Protein AF-A0A7Y9RLE0-F1 (afdb_monomer_lite)

Structure (mmCIF, N/CA/C/O backbone):
data_AF-A0A7Y9RLE0-F1
#
_entry.id   AF-A0A7Y9RLE0-F1
#
loop_
_atom_site.group_PDB
_atom_site.id
_atom_site.type_symbol
_atom_site.label_atom_id
_atom_site.label_alt_id
_atom_site.label_comp_id
_atom_site.label_asym_id
_atom_site.label_entity_id
_atom_site.label_seq_id
_atom_site.pdbx_PDB_ins_code
_atom_site.Cartn_x
_atom_site.Cartn_y
_atom_site.Cartn_z
_atom_site.occupancy
_atom_site.B_iso_or_equiv
_atom_site.auth_seq_id
_atom_site.auth_comp_id
_atom_site.auth_asym_id
_atom_site.auth_atom_id
_atom_site.pdbx_PDB_model_num
ATOM 1 N N . MET A 1 1 ? -57.428 -23.258 29.649 1.00 38.34 1 MET A N 1
ATOM 2 C CA . MET A 1 1 ? -57.131 -23.722 28.277 1.00 38.34 1 MET A CA 1
ATOM 3 C C . MET A 1 1 ? -56.209 -22.669 27.685 1.00 38.34 1 MET A C 1
ATOM 5 O O . MET A 1 1 ? -56.659 -21.543 27.543 1.00 38.34 1 MET A O 1
ATOM 9 N N . SER A 1 2 ? -54.890 -22.872 27.785 1.00 37.97 2 SER A N 1
ATOM 10 C CA . SER A 1 2 ? -54.026 -23.473 26.736 1.00 37.97 2 SER A CA 1
ATOM 11 C C . SER A 1 2 ? -54.019 -22.630 25.463 1.00 37.97 2 SER A C 1
ATOM 13 O O . SER A 1 2 ? -55.080 -22.2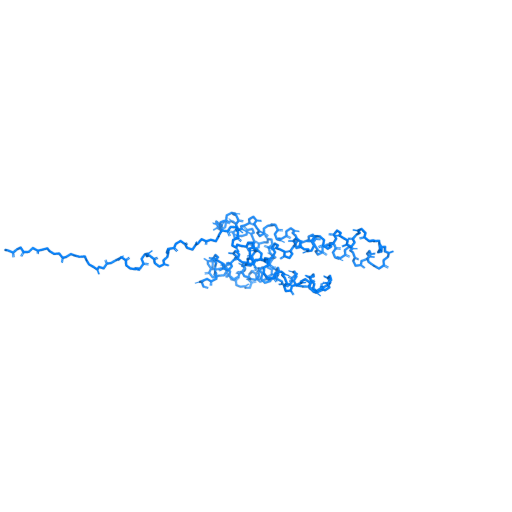58 24.988 1.00 37.97 2 SER A O 1
ATOM 15 N N . ASP A 1 3 ? -52.914 -22.350 24.790 1.00 41.22 3 ASP A N 1
ATOM 16 C CA . ASP A 1 3 ? -51.489 -22.602 24.996 1.00 41.22 3 ASP A CA 1
ATOM 17 C C . ASP A 1 3 ? -50.787 -21.874 23.835 1.00 41.22 3 ASP A C 1
ATOM 19 O O . ASP A 1 3 ? -51.292 -21.883 22.715 1.00 41.22 3 ASP A O 1
ATOM 23 N N . SER A 1 4 ? -49.638 -21.269 24.123 1.00 42.53 4 SER A N 1
ATOM 24 C CA . SER A 1 4 ? -48.390 -21.344 23.347 1.00 42.53 4 SER A CA 1
ATOM 25 C C . SER A 1 4 ? -48.404 -21.282 21.802 1.00 42.53 4 SER A C 1
ATOM 27 O O . SER A 1 4 ? -48.819 -22.228 21.134 1.00 42.53 4 SER A O 1
ATOM 29 N N . LYS A 1 5 ? -47.771 -20.225 21.254 1.00 41.84 5 LYS A N 1
ATOM 30 C CA . LYS A 1 5 ? -46.704 -20.230 20.210 1.00 41.84 5 LYS A CA 1
ATOM 31 C C . LYS A 1 5 ? -46.407 -18.772 19.806 1.00 41.84 5 LYS A C 1
ATOM 33 O O . LYS A 1 5 ? -47.209 -18.154 19.121 1.00 41.84 5 LYS A O 1
ATOM 38 N N . GLU A 1 6 ? -45.447 -18.063 20.395 1.00 41.34 6 GLU A N 1
ATOM 39 C CA . GLU A 1 6 ? -43.983 -18.171 20.258 1.00 41.34 6 GLU A CA 1
ATOM 40 C C . GLU A 1 6 ? -43.432 -18.096 18.814 1.00 41.34 6 GLU A C 1
ATOM 42 O O . GLU A 1 6 ? -43.771 -18.903 17.954 1.00 41.34 6 GLU A O 1
ATOM 47 N N . PHE A 1 7 ? -42.496 -17.148 18.649 1.00 43.75 7 PHE A N 1
ATOM 48 C CA . PHE A 1 7 ? -41.394 -17.076 17.678 1.00 43.75 7 PHE A CA 1
ATOM 49 C C . PHE A 1 7 ? -41.692 -16.828 16.191 1.00 43.75 7 PHE A C 1
ATOM 51 O O . PHE A 1 7 ? -41.782 -17.750 15.387 1.00 43.75 7 PHE A O 1
ATOM 58 N N . ALA A 1 8 ? -41.619 -15.553 15.793 1.00 38.75 8 ALA A N 1
ATOM 59 C CA . ALA A 1 8 ? -41.120 -15.170 14.467 1.00 38.75 8 ALA A CA 1
ATOM 60 C C . ALA A 1 8 ? -40.467 -13.772 14.475 1.00 38.75 8 ALA A C 1
ATOM 62 O O . ALA A 1 8 ? -40.730 -12.933 13.621 1.00 38.75 8 ALA A O 1
ATOM 63 N N . THR A 1 9 ? -39.592 -13.511 15.443 1.00 48.50 9 THR A N 1
ATOM 64 C CA . THR A 1 9 ? -38.660 -12.375 15.402 1.00 48.50 9 THR A CA 1
ATOM 65 C C . THR A 1 9 ? -37.278 -12.922 15.731 1.00 48.50 9 THR A C 1
ATOM 67 O O . THR A 1 9 ? -37.025 -13.237 16.887 1.00 48.50 9 THR A O 1
ATOM 70 N N . SER A 1 10 ? -36.425 -13.137 14.716 1.00 50.50 10 SER A N 1
ATOM 71 C CA . SER A 1 10 ? -34.942 -13.043 14.814 1.00 50.50 10 SER A CA 1
ATOM 72 C C . SER A 1 10 ? -34.129 -13.743 13.706 1.00 50.50 10 SER A C 1
ATOM 74 O O . SER A 1 10 ? -32.905 -13.739 13.801 1.00 50.50 10 SER A O 1
ATOM 76 N N . ILE A 1 11 ? -34.711 -14.327 12.648 1.00 46.00 11 ILE A N 1
ATOM 77 C CA . ILE A 1 11 ? -33.912 -15.221 11.769 1.00 46.00 11 ILE A CA 1
ATOM 78 C C . ILE A 1 11 ? -33.452 -14.600 10.432 1.00 46.00 11 ILE A C 1
ATOM 80 O O . ILE A 1 11 ? -32.516 -15.120 9.831 1.00 46.00 11 ILE A O 1
ATOM 84 N N . ASP A 1 12 ? -33.989 -13.457 9.987 1.00 41.12 12 ASP A N 1
ATOM 85 C CA . ASP A 1 12 ? -33.629 -12.904 8.659 1.00 41.12 12 ASP A CA 1
ATOM 86 C C . ASP A 1 12 ? -32.492 -11.865 8.653 1.00 41.12 12 ASP A C 1
ATOM 88 O O . ASP A 1 12 ? -31.869 -11.626 7.617 1.00 41.12 12 ASP A O 1
ATOM 92 N N . GLU A 1 13 ? -32.139 -11.281 9.799 1.00 43.19 13 GLU A N 1
ATOM 93 C CA . GLU A 1 13 ? -31.006 -10.344 9.907 1.00 43.19 13 GLU A CA 1
ATOM 94 C C . GLU A 1 13 ? -29.608 -10.994 10.077 1.00 43.19 13 GLU A C 1
ATOM 96 O O . GLU A 1 13 ? -28.640 -10.442 9.542 1.00 43.19 13 GLU A O 1
ATOM 101 N N . PRO A 1 14 ? -29.429 -12.181 10.703 1.00 39.19 14 PRO A N 1
ATOM 102 C CA . PRO A 1 14 ? -28.100 -12.784 10.870 1.00 39.19 14 PRO A CA 1
ATOM 103 C C . PRO A 1 14 ? -27.512 -13.370 9.574 1.00 39.19 14 PRO A C 1
ATOM 105 O O . PRO A 1 14 ? -26.302 -13.575 9.473 1.00 39.19 14 PRO A O 1
ATOM 108 N N . LEU A 1 15 ? -28.349 -13.649 8.567 1.00 40.53 15 LEU A N 1
ATOM 109 C CA . LEU A 1 15 ? -27.953 -14.330 7.326 1.00 40.53 15 LEU A CA 1
ATOM 110 C C . LEU A 1 15 ? -27.437 -13.383 6.232 1.00 40.53 15 LEU A C 1
ATOM 112 O O . LEU A 1 15 ? -26.753 -13.828 5.313 1.00 40.53 15 LEU A O 1
ATOM 116 N N . LYS A 1 16 ? -27.673 -12.069 6.331 1.00 41.31 16 LYS A N 1
ATOM 117 C CA . LYS A 1 16 ? -27.148 -11.090 5.357 1.00 41.31 16 LYS A CA 1
ATOM 118 C C . LYS A 1 16 ? -25.665 -10.766 5.581 1.00 41.31 16 LYS A C 1
ATOM 120 O O . LYS A 1 16 ? -24.962 -10.383 4.648 1.00 41.31 16 LYS A O 1
ATOM 125 N N . ALA A 1 17 ? -25.174 -11.021 6.794 1.00 44.41 17 ALA A N 1
ATOM 126 C CA . ALA A 1 17 ? -23.756 -11.079 7.140 1.00 44.41 17 ALA A CA 1
ATOM 127 C C . ALA A 1 17 ? -23.125 -12.452 6.817 1.00 44.41 17 ALA A C 1
ATOM 129 O O . ALA A 1 17 ? -22.075 -12.794 7.364 1.00 44.41 17 ALA A O 1
ATOM 130 N N . ALA A 1 18 ? -23.743 -13.253 5.936 1.00 45.72 18 ALA A N 1
ATOM 131 C CA . ALA A 1 18 ? -23.163 -14.477 5.398 1.00 45.72 18 ALA A CA 1
ATOM 132 C C . ALA A 1 18 ? -21.782 -14.193 4.789 1.00 45.72 18 ALA A C 1
ATOM 134 O O . ALA A 1 18 ? -21.653 -13.732 3.658 1.00 45.72 18 ALA A O 1
ATOM 135 N N . ARG A 1 19 ? -20.749 -14.459 5.597 1.00 52.66 19 ARG A N 1
ATOM 136 C CA . ARG A 1 19 ? -19.346 -14.702 5.247 1.00 52.66 19 ARG A CA 1
ATOM 137 C C . ARG A 1 19 ? -18.907 -14.018 3.954 1.00 52.66 19 ARG A C 1
ATOM 139 O O . ARG A 1 19 ? -18.607 -14.682 2.959 1.00 52.66 19 ARG A O 1
ATOM 146 N N . ARG A 1 20 ? -18.776 -12.687 3.992 1.00 68.50 20 ARG A N 1
ATOM 147 C CA . ARG A 1 20 ? -17.877 -12.009 3.056 1.00 68.50 20 ARG A CA 1
ATOM 148 C C . ARG A 1 20 ? -16.524 -12.703 3.185 1.00 68.50 20 ARG A C 1
ATOM 150 O O . ARG A 1 20 ? -15.864 -12.615 4.214 1.00 68.50 20 ARG A O 1
ATOM 157 N N . SER A 1 21 ? -16.156 -13.459 2.162 1.00 81.00 21 SER A N 1
ATOM 158 C CA . SER A 1 21 ? -14.874 -14.138 2.062 1.00 81.00 21 SER A CA 1
ATOM 159 C C . SER A 1 21 ? -14.265 -13.755 0.728 1.00 81.00 21 SER A C 1
ATOM 161 O O . SER A 1 21 ? -14.947 -13.711 -0.297 1.00 81.00 21 SER A O 1
ATOM 163 N N . LEU A 1 22 ? -12.985 -13.415 0.763 1.00 84.19 22 LEU A N 1
ATOM 164 C CA . LEU A 1 22 ? -12.222 -13.074 -0.420 1.00 84.19 22 LEU A CA 1
ATOM 165 C C . LEU A 1 22 ? -11.055 -14.044 -0.494 1.00 84.19 22 LEU A C 1
ATOM 167 O O . LEU A 1 22 ? -10.114 -13.970 0.292 1.00 84.19 22 LEU A O 1
ATOM 171 N N . SER A 1 23 ? -11.152 -15.002 -1.408 1.00 91.00 23 SER A N 1
ATOM 172 C CA . SER A 1 23 ? -10.080 -15.967 -1.634 1.00 91.00 23 SER A CA 1
ATOM 173 C C . SER A 1 23 ? -8.896 -15.309 -2.342 1.00 91.00 23 SER A C 1
ATOM 175 O O . SER A 1 23 ? -9.071 -14.395 -3.151 1.00 91.00 23 SER A O 1
ATOM 177 N N . GLY A 1 24 ? -7.688 -15.838 -2.131 1.00 89.62 24 GLY A N 1
ATOM 178 C CA . GLY A 1 24 ? -6.490 -15.359 -2.831 1.00 89.62 24 GLY A CA 1
ATOM 179 C C . GLY A 1 24 ? -6.619 -15.411 -4.361 1.00 89.62 24 GLY A C 1
ATOM 180 O O . GLY A 1 24 ? -6.142 -14.517 -5.054 1.00 89.62 24 GLY A O 1
ATOM 181 N N . ARG A 1 25 ? -7.356 -16.391 -4.910 1.00 92.62 25 ARG A N 1
ATOM 182 C CA . ARG A 1 25 ? -7.645 -16.455 -6.356 1.00 92.62 25 ARG A CA 1
ATOM 183 C C . ARG A 1 25 ? -8.497 -15.277 -6.830 1.00 92.62 25 ARG A C 1
ATOM 185 O O . ARG A 1 25 ? -8.237 -14.734 -7.901 1.00 92.62 25 ARG A O 1
ATOM 192 N N . GLN A 1 26 ? -9.496 -14.873 -6.044 1.00 93.19 26 GLN A N 1
ATOM 193 C CA . GLN A 1 26 ? -10.323 -13.708 -6.363 1.00 93.19 26 GLN A CA 1
ATOM 194 C C . GLN A 1 26 ? -9.509 -12.416 -6.279 1.00 93.19 26 GLN A C 1
ATOM 196 O O . GLN A 1 26 ? -9.596 -11.605 -7.200 1.00 93.19 26 GLN A O 1
ATOM 201 N N . VAL A 1 27 ? -8.679 -12.255 -5.238 1.00 94.31 27 VAL A N 1
ATOM 202 C CA . VAL A 1 27 ? -7.744 -11.120 -5.125 1.00 94.31 27 VAL A CA 1
ATOM 203 C C . VAL A 1 27 ? -6.877 -11.038 -6.377 1.00 94.31 27 VAL A C 1
ATOM 205 O O . VAL A 1 27 ? -6.899 -10.024 -7.074 1.00 94.31 27 VAL A O 1
ATOM 208 N N . HIS A 1 28 ? -6.202 -12.133 -6.728 1.00 94.81 28 HIS A N 1
ATOM 209 C CA . HIS A 1 28 ? -5.315 -12.182 -7.884 1.00 94.81 28 HIS A CA 1
ATOM 210 C C . HIS A 1 28 ? -6.036 -11.836 -9.194 1.00 94.81 28 HIS A C 1
ATOM 212 O O . HIS A 1 28 ? -5.536 -11.036 -9.982 1.00 94.81 28 HIS A O 1
ATOM 218 N N . ALA A 1 29 ? -7.237 -12.376 -9.422 1.00 95.56 29 ALA A N 1
ATOM 219 C CA . ALA A 1 29 ? -8.017 -12.082 -10.623 1.00 95.56 29 ALA A CA 1
ATOM 220 C C . ALA A 1 29 ? -8.412 -10.596 -10.719 1.00 95.56 29 ALA A C 1
ATOM 222 O O . ALA A 1 29 ? -8.356 -10.003 -11.803 1.00 95.56 29 ALA A O 1
ATOM 223 N N . ILE A 1 30 ? -8.789 -9.977 -9.593 1.00 95.94 30 ILE A N 1
ATOM 224 C CA . ILE A 1 30 ? -9.119 -8.548 -9.536 1.00 95.94 30 ILE A CA 1
ATOM 225 C C . ILE A 1 30 ? -7.871 -7.710 -9.819 1.00 95.94 30 ILE A C 1
ATOM 227 O O . ILE A 1 30 ? -7.930 -6.823 -10.675 1.00 95.94 30 ILE A O 1
ATOM 231 N N . VAL A 1 31 ? -6.756 -8.010 -9.148 1.00 96.56 31 VAL A N 1
ATOM 232 C CA . VAL A 1 31 ? -5.479 -7.307 -9.317 1.00 96.56 31 VAL A CA 1
ATOM 233 C C . VAL A 1 31 ? -4.992 -7.422 -10.759 1.00 96.56 31 V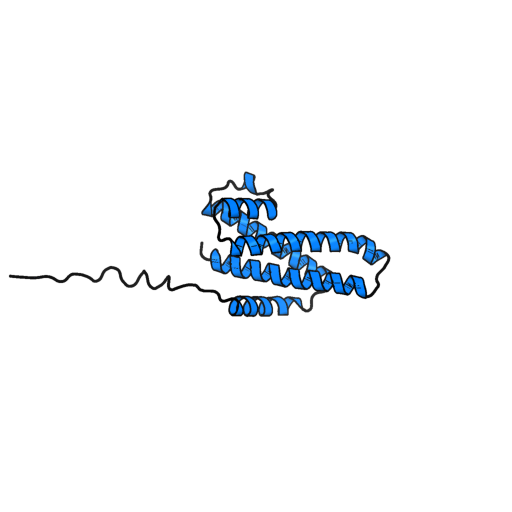AL A C 1
ATOM 235 O O . VAL A 1 31 ? -4.770 -6.401 -11.404 1.00 96.56 31 VAL A O 1
ATOM 238 N N . ALA A 1 32 ? -4.934 -8.631 -11.322 1.00 94.94 32 ALA A N 1
ATOM 239 C CA . ALA A 1 32 ? -4.521 -8.860 -12.706 1.00 94.94 32 ALA A CA 1
ATOM 240 C C . ALA A 1 32 ? -5.374 -8.051 -13.696 1.00 94.94 32 ALA A C 1
ATOM 242 O O . ALA A 1 32 ? -4.851 -7.402 -14.602 1.00 94.94 32 ALA A O 1
ATOM 243 N N . ARG A 1 33 ? -6.698 -8.013 -13.495 1.00 95.62 33 ARG A N 1
ATOM 244 C CA . ARG A 1 33 ? -7.598 -7.199 -14.324 1.00 95.62 33 ARG A CA 1
ATOM 245 C C . ARG A 1 33 ? -7.303 -5.702 -14.220 1.00 95.62 33 ARG A C 1
ATOM 247 O O . ARG A 1 33 ? -7.411 -5.011 -15.232 1.00 95.62 33 ARG A O 1
ATOM 254 N N . ARG A 1 34 ? -6.976 -5.192 -13.029 1.00 94.44 34 ARG A N 1
ATOM 255 C CA . ARG A 1 34 ? -6.614 -3.779 -12.829 1.00 94.44 34 ARG A CA 1
ATOM 256 C C . ARG A 1 34 ? -5.261 -3.458 -13.471 1.00 94.44 34 ARG A C 1
ATOM 258 O O . ARG A 1 34 ? -5.166 -2.459 -14.178 1.00 94.44 34 ARG A O 1
ATOM 265 N N . LEU A 1 35 ? -4.272 -4.342 -13.325 1.00 94.62 35 LEU A N 1
ATOM 266 C CA . LEU A 1 35 ? -2.927 -4.171 -13.881 1.00 94.62 35 LEU A CA 1
ATOM 267 C C . LEU A 1 35 ? -2.880 -4.188 -15.410 1.00 94.62 35 LEU A C 1
ATOM 269 O O . LEU A 1 35 ? -2.084 -3.447 -15.977 1.00 94.62 35 LEU A O 1
ATOM 273 N N . ARG A 1 36 ? -3.768 -4.928 -16.091 1.00 93.31 36 ARG A N 1
ATOM 274 C CA . ARG A 1 36 ? -3.865 -4.893 -17.566 1.00 93.31 36 ARG A CA 1
ATOM 275 C C . ARG A 1 36 ? -4.037 -3.479 -18.127 1.00 93.31 36 ARG A C 1
ATOM 277 O O . ARG A 1 36 ? -3.558 -3.173 -19.211 1.00 93.31 36 ARG A O 1
ATOM 284 N N . LYS A 1 37 ? -4.700 -2.589 -17.381 1.00 88.00 37 LYS A N 1
ATOM 285 C CA . LYS A 1 37 ? -4.879 -1.184 -17.787 1.00 88.00 37 LYS A CA 1
ATOM 286 C C . LYS A 1 37 ? -3.572 -0.386 -17.751 1.00 88.00 37 LYS A C 1
ATOM 288 O O . LYS A 1 37 ? -3.488 0.648 -18.402 1.00 88.00 37 LYS A O 1
ATOM 293 N N . LEU A 1 38 ? -2.580 -0.856 -16.996 1.00 87.25 38 LEU A N 1
ATOM 294 C CA . LEU A 1 38 ? -1.292 -0.196 -16.791 1.00 87.25 38 LEU A CA 1
ATOM 295 C C . LEU A 1 38 ? -0.199 -0.720 -17.736 1.00 87.25 38 LEU A C 1
ATOM 297 O O . LEU A 1 38 ? 0.865 -0.122 -17.810 1.00 87.25 38 LEU A O 1
ATOM 301 N N . GLU A 1 39 ? -0.443 -1.799 -18.488 1.00 85.94 39 GLU A N 1
ATOM 302 C CA . GLU A 1 39 ? 0.563 -2.438 -19.360 1.00 85.94 39 GLU A CA 1
ATOM 303 C C . GLU A 1 39 ? 1.103 -1.526 -20.468 1.00 85.94 39 GLU A C 1
ATOM 305 O O . GLU A 1 39 ? 2.204 -1.749 -20.966 1.00 85.94 39 GLU A O 1
ATOM 310 N N . LYS A 1 40 ? 0.335 -0.501 -20.851 1.00 89.75 40 LYS A N 1
ATOM 311 C CA . LYS A 1 40 ? 0.707 0.462 -21.897 1.00 89.75 40 LYS A CA 1
ATOM 312 C C . LYS A 1 40 ? 1.500 1.657 -21.369 1.00 89.75 40 LYS A C 1
ATOM 314 O O . LYS A 1 40 ? 1.937 2.477 -22.168 1.00 89.75 40 LYS A O 1
ATOM 319 N N . LEU A 1 41 ? 1.638 1.783 -20.050 1.00 90.44 41 LEU A N 1
ATOM 320 C CA . LEU A 1 41 ? 2.312 2.916 -19.433 1.00 90.44 41 LEU A CA 1
ATOM 321 C C . LEU A 1 41 ? 3.829 2.776 -19.555 1.00 90.44 41 LEU A C 1
ATOM 323 O O . LEU A 1 41 ? 4.396 1.692 -19.393 1.00 90.44 41 LEU A O 1
ATOM 327 N N . SER A 1 42 ? 4.498 3.903 -19.771 1.00 88.62 42 SER A N 1
ATOM 328 C CA . SER A 1 42 ? 5.947 4.012 -19.630 1.00 88.62 42 SER A CA 1
ATOM 329 C C . SER A 1 42 ? 6.394 3.703 -18.196 1.00 88.62 42 SER A C 1
ATOM 331 O O . SER A 1 42 ? 5.587 3.601 -17.265 1.00 88.62 42 SER A O 1
ATOM 333 N N . PHE A 1 43 ? 7.708 3.567 -17.993 1.00 86.19 43 PHE A N 1
ATOM 334 C CA . PHE A 1 43 ? 8.273 3.345 -16.659 1.00 86.19 43 PHE A CA 1
ATOM 335 C C . PHE A 1 43 ? 7.882 4.468 -15.694 1.00 86.19 43 PHE A C 1
ATOM 337 O O . PHE A 1 43 ? 7.426 4.196 -14.587 1.00 86.19 43 PHE A O 1
ATOM 344 N N . LEU A 1 44 ? 8.016 5.724 -16.132 1.00 87.00 44 LEU A N 1
ATOM 345 C CA . LEU A 1 44 ? 7.741 6.892 -15.302 1.00 87.00 44 LEU A CA 1
ATOM 346 C C . LEU A 1 44 ? 6.254 6.994 -14.939 1.00 87.00 44 LEU A C 1
ATOM 348 O O . LEU A 1 44 ? 5.921 7.241 -13.784 1.00 87.00 44 LEU A O 1
ATOM 352 N N . GLU A 1 45 ? 5.358 6.745 -15.894 1.00 90.69 45 GLU A N 1
ATOM 353 C CA . GLU A 1 45 ? 3.911 6.719 -15.641 1.00 90.69 45 GLU A CA 1
ATOM 354 C C . GLU A 1 45 ? 3.521 5.568 -14.705 1.00 90.69 45 GLU A C 1
ATOM 356 O O . GLU A 1 45 ? 2.737 5.754 -13.775 1.00 90.69 45 GLU A O 1
ATOM 361 N N . SER A 1 46 ? 4.108 4.385 -14.905 1.00 92.56 46 SER A N 1
ATOM 362 C CA . SER A 1 46 ? 3.928 3.227 -14.024 1.00 92.56 46 SER A CA 1
ATOM 363 C C . SER A 1 46 ? 4.418 3.519 -12.603 1.00 92.56 46 SER A C 1
ATOM 365 O O . SER A 1 46 ? 3.758 3.159 -11.627 1.00 92.56 46 SER A O 1
ATOM 367 N N . PHE A 1 47 ? 5.551 4.210 -12.474 1.00 91.94 47 PHE A N 1
ATOM 368 C CA . PHE A 1 47 ? 6.095 4.647 -11.194 1.00 91.94 47 PHE A CA 1
ATOM 369 C C . PHE A 1 47 ? 5.187 5.673 -10.513 1.00 91.94 47 PHE A C 1
ATOM 371 O O . PHE A 1 47 ? 4.855 5.512 -9.339 1.00 91.94 47 PHE A O 1
ATOM 378 N N . ALA A 1 48 ? 4.736 6.694 -11.245 1.00 93.00 48 ALA A N 1
ATOM 379 C CA . ALA A 1 48 ? 3.812 7.696 -10.724 1.00 93.00 48 ALA A CA 1
ATOM 380 C C . ALA A 1 48 ? 2.506 7.045 -10.246 1.00 93.00 48 ALA A C 1
ATOM 382 O O . ALA A 1 48 ? 2.012 7.360 -9.163 1.00 93.00 48 ALA A O 1
ATOM 383 N N . MET A 1 49 ? 1.991 6.074 -11.007 1.00 96.12 49 MET A N 1
ATOM 384 C CA . MET A 1 49 ? 0.810 5.302 -10.634 1.00 96.12 49 MET A CA 1
ATOM 385 C C . MET A 1 49 ? 1.028 4.509 -9.343 1.00 96.12 49 MET A C 1
ATOM 387 O O . MET A 1 49 ? 0.177 4.531 -8.453 1.00 96.12 49 MET A O 1
ATOM 391 N N . PHE A 1 50 ? 2.173 3.835 -9.217 1.00 96.06 50 PHE A N 1
ATOM 392 C CA . PHE A 1 50 ? 2.540 3.118 -8.000 1.00 96.06 50 PHE A CA 1
ATOM 393 C C . PHE A 1 50 ? 2.604 4.057 -6.785 1.00 96.06 50 PHE A C 1
ATOM 395 O O . PHE A 1 50 ? 1.940 3.804 -5.779 1.00 96.06 50 PHE A O 1
ATOM 402 N N . MET A 1 51 ? 3.341 5.167 -6.891 1.00 95.00 51 MET A N 1
ATOM 403 C CA . MET A 1 51 ? 3.506 6.127 -5.795 1.00 95.00 51 MET A CA 1
ATOM 404 C C . MET A 1 51 ? 2.179 6.769 -5.384 1.00 95.00 51 MET A C 1
ATOM 406 O O . MET A 1 51 ? 1.881 6.850 -4.191 1.00 95.00 51 MET A O 1
ATOM 410 N N . GLY A 1 52 ? 1.359 7.175 -6.357 1.00 96.25 52 GLY A N 1
ATOM 411 C CA . GLY A 1 52 ? 0.039 7.749 -6.104 1.00 96.25 52 GLY A CA 1
ATOM 412 C C . GLY A 1 52 ? -0.889 6.763 -5.395 1.00 96.25 52 GLY A C 1
ATOM 413 O O . GLY A 1 52 ? -1.502 7.103 -4.385 1.00 96.25 52 GLY A O 1
ATOM 414 N N . LYS A 1 53 ? -0.939 5.507 -5.854 1.00 97.31 53 LYS A N 1
ATOM 415 C CA . LYS A 1 53 ? -1.738 4.456 -5.206 1.00 97.31 53 LYS A CA 1
ATOM 416 C C . LYS A 1 53 ? -1.254 4.140 -3.792 1.00 97.31 53 LYS A C 1
ATOM 418 O O . LYS A 1 53 ? -2.081 3.997 -2.898 1.00 97.31 53 LYS A O 1
ATOM 423 N N . ALA A 1 54 ? 0.058 4.087 -3.561 1.00 96.94 54 ALA A N 1
ATOM 424 C CA . ALA A 1 54 ? 0.603 3.855 -2.224 1.00 96.94 54 ALA A CA 1
ATOM 425 C C . ALA A 1 54 ? 0.231 4.997 -1.263 1.00 96.94 54 ALA A C 1
ATOM 427 O O . ALA A 1 54 ? -0.075 4.752 -0.096 1.00 96.94 54 ALA A O 1
ATOM 428 N N . GLN A 1 55 ? 0.189 6.237 -1.762 1.00 95.81 55 GLN A N 1
ATOM 429 C CA . GLN A 1 55 ? -0.272 7.387 -0.987 1.00 95.81 55 GLN A CA 1
ATOM 430 C C . GLN A 1 55 ? -1.775 7.319 -0.673 1.00 95.81 55 GLN A C 1
ATOM 432 O O . GLN A 1 55 ? -2.176 7.669 0.436 1.00 95.81 55 GLN A O 1
ATOM 437 N N . LEU A 1 56 ? -2.605 6.839 -1.606 1.00 96.56 56 LEU A N 1
ATOM 438 C CA . LEU A 1 56 ? -4.033 6.605 -1.353 1.00 96.56 56 LEU A CA 1
ATOM 439 C C . LEU A 1 56 ? -4.258 5.525 -0.290 1.00 96.56 56 LEU A C 1
ATOM 441 O O . LEU A 1 56 ? -5.121 5.698 0.566 1.00 96.56 56 LEU A O 1
ATOM 445 N N . VAL A 1 57 ? -3.461 4.450 -0.298 1.00 97.31 57 VAL A N 1
ATOM 446 C CA . VAL A 1 57 ? -3.500 3.432 0.765 1.00 97.31 57 VAL A CA 1
ATOM 447 C C . VAL A 1 57 ? -3.140 4.055 2.115 1.00 97.31 57 VAL A C 1
ATOM 449 O O . VAL A 1 57 ? -3.880 3.880 3.076 1.00 97.31 57 VAL A O 1
ATOM 452 N N . GLU A 1 58 ? -2.059 4.838 2.194 1.00 97.12 58 GLU A N 1
ATOM 453 C CA . GLU A 1 58 ? -1.681 5.547 3.427 1.00 97.12 58 GLU A CA 1
ATOM 454 C C . GLU A 1 58 ? -2.821 6.433 3.954 1.00 97.12 58 GLU A C 1
ATOM 456 O O . GLU A 1 58 ? -3.111 6.420 5.150 1.00 97.12 58 GLU A O 1
ATOM 461 N N . LEU A 1 59 ? -3.491 7.173 3.066 1.00 95.88 59 LEU A N 1
ATOM 462 C CA . LEU A 1 59 ? -4.641 7.999 3.427 1.00 95.88 59 LEU A CA 1
ATOM 463 C C . LEU A 1 59 ? -5.825 7.154 3.923 1.00 95.88 59 LEU A C 1
ATOM 465 O O . LEU A 1 59 ? -6.437 7.502 4.929 1.00 95.88 59 LEU A O 1
ATOM 469 N N . GLY A 1 60 ? -6.121 6.029 3.266 1.00 95.31 60 GLY A N 1
ATOM 470 C CA . GLY A 1 60 ? -7.155 5.086 3.704 1.00 95.31 60 GLY A CA 1
ATOM 471 C C . GLY A 1 60 ? -6.900 4.557 5.116 1.00 95.31 60 GLY A C 1
ATOM 472 O O . GLY A 1 60 ? -7.791 4.572 5.962 1.00 95.31 60 GLY A O 1
ATOM 473 N N . LEU A 1 61 ? -5.651 4.202 5.423 1.00 96.38 61 LEU A N 1
ATOM 474 C CA . LEU A 1 61 ? -5.265 3.749 6.759 1.00 96.38 61 LEU A CA 1
ATOM 475 C C . LEU A 1 61 ? -5.324 4.862 7.819 1.00 96.38 61 LEU A C 1
ATOM 477 O O . LEU A 1 61 ? -5.696 4.601 8.963 1.00 96.38 61 LEU A O 1
ATOM 481 N N . LYS A 1 62 ? -4.990 6.109 7.462 1.00 97.00 62 LYS A N 1
ATOM 482 C CA . LYS A 1 62 ? -5.192 7.269 8.351 1.00 97.00 62 LYS A CA 1
ATOM 483 C C . LYS A 1 62 ? -6.676 7.469 8.653 1.00 97.00 62 LYS A C 1
ATOM 485 O O . LYS A 1 62 ? -7.044 7.611 9.814 1.00 97.00 62 LYS A O 1
ATOM 490 N N . ASN A 1 63 ? -7.526 7.386 7.632 1.00 94.75 63 ASN A N 1
ATOM 491 C CA . ASN A 1 63 ? -8.974 7.462 7.808 1.00 94.75 63 ASN A CA 1
ATOM 492 C C . ASN A 1 63 ? -9.494 6.339 8.713 1.00 94.75 63 ASN A C 1
ATOM 494 O O . ASN A 1 63 ? -10.360 6.590 9.548 1.00 94.75 63 ASN A O 1
ATOM 498 N N . LEU A 1 64 ? -8.938 5.128 8.608 1.00 94.69 64 LEU A N 1
ATOM 499 C CA . LEU A 1 64 ? -9.260 4.028 9.516 1.00 94.69 64 LEU A CA 1
ATOM 500 C C . LEU A 1 64 ? -8.894 4.365 10.972 1.00 94.69 64 LEU A C 1
ATOM 502 O O . LEU A 1 64 ? -9.710 4.151 11.866 1.00 94.69 64 LEU A O 1
ATOM 506 N N . LEU A 1 65 ? -7.713 4.945 11.226 1.00 95.31 65 LEU A N 1
ATOM 507 C CA . LEU A 1 65 ? -7.329 5.422 12.566 1.00 95.31 65 LEU A CA 1
ATOM 508 C C . LEU A 1 65 ? -8.299 6.477 13.113 1.00 95.31 65 LEU A C 1
ATOM 510 O O . LEU A 1 65 ? -8.660 6.421 14.288 1.00 95.31 65 LEU A O 1
ATOM 514 N N . MET A 1 66 ? -8.754 7.408 12.275 1.00 94.88 66 MET A N 1
ATOM 515 C CA . MET A 1 66 ? -9.715 8.439 12.684 1.00 94.88 66 MET A CA 1
ATOM 516 C C . MET A 1 66 ? -11.073 7.832 13.030 1.00 94.88 66 MET A C 1
ATOM 518 O O . MET A 1 66 ? -11.575 8.025 14.133 1.00 94.88 66 MET A O 1
ATOM 522 N N . ARG A 1 67 ? -11.658 7.065 12.103 1.00 92.50 67 ARG A N 1
ATOM 523 C CA . ARG A 1 67 ? -13.039 6.576 12.225 1.00 92.50 67 ARG A CA 1
ATOM 524 C C . ARG A 1 67 ? -13.186 5.474 13.264 1.00 92.50 67 ARG A C 1
ATOM 526 O O . ARG A 1 67 ? -14.137 5.489 14.035 1.00 92.50 67 ARG A O 1
ATOM 533 N N . LYS A 1 68 ? -12.251 4.521 13.289 1.00 92.00 68 LYS A N 1
ATOM 534 C CA . LYS A 1 68 ? -12.349 3.328 14.139 1.00 92.00 68 LYS A CA 1
ATOM 535 C C . LYS A 1 68 ? -11.698 3.506 15.504 1.00 92.00 68 LYS A C 1
ATOM 537 O O . LYS A 1 68 ? -12.132 2.889 16.471 1.00 92.00 68 LYS A O 1
ATOM 542 N N . TYR A 1 69 ? -10.651 4.325 15.584 1.00 92.69 69 TYR A N 1
ATOM 543 C CA . TYR A 1 69 ? -9.839 4.463 16.794 1.00 92.69 69 TYR A CA 1
ATOM 544 C C . TYR A 1 69 ? -9.827 5.887 17.370 1.00 92.69 69 TYR A C 1
ATOM 546 O O . TYR A 1 69 ? -9.141 6.125 18.361 1.00 92.69 69 TYR A O 1
ATOM 554 N N . GLY A 1 70 ? -10.588 6.823 16.787 1.00 92.69 70 GLY A N 1
ATOM 555 C CA . GLY A 1 70 ? -10.797 8.166 17.336 1.00 92.69 70 GLY A CA 1
ATOM 556 C C . GLY A 1 70 ? -9.558 9.060 17.308 1.00 92.69 70 GLY A C 1
ATOM 557 O O . GLY A 1 70 ? -9.423 9.949 18.148 1.00 92.69 70 GLY A O 1
ATOM 558 N N . PHE A 1 71 ? -8.619 8.812 16.393 1.00 95.31 71 PHE A N 1
ATOM 559 C CA . PHE A 1 71 ? -7.447 9.673 16.260 1.00 95.31 71 PHE A CA 1
ATOM 560 C C . PHE A 1 71 ? -7.820 11.035 15.679 1.00 95.31 71 PHE A C 1
ATOM 562 O O . PHE A 1 71 ? -8.538 11.123 14.687 1.00 95.31 71 PHE A O 1
ATOM 569 N N . ASP A 1 72 ? -7.254 12.084 16.270 1.00 94.38 72 ASP A N 1
ATOM 570 C CA . ASP A 1 72 ? -7.323 13.439 15.735 1.00 94.38 72 ASP A CA 1
ATOM 571 C C . ASP A 1 72 ? -6.606 13.546 14.377 1.00 94.38 72 ASP A C 1
ATOM 573 O O . ASP A 1 72 ? -5.496 13.026 14.203 1.00 94.38 72 ASP A O 1
ATOM 577 N N . GLU A 1 73 ? -7.239 14.235 13.424 1.00 93.38 73 GLU A N 1
ATOM 578 C CA . GLU A 1 73 ? -6.734 14.387 12.058 1.00 93.38 73 GLU A CA 1
ATOM 579 C C . GLU A 1 73 ? -5.386 15.109 12.042 1.00 93.38 73 GLU A C 1
ATOM 581 O O . GLU A 1 73 ? -4.424 14.615 11.446 1.00 93.38 73 GLU A O 1
ATOM 586 N N . GLU A 1 74 ? -5.279 16.244 12.736 1.00 93.38 74 GLU A N 1
ATOM 587 C CA . GLU A 1 74 ? -4.068 17.068 12.736 1.00 93.38 74 GLU A CA 1
ATOM 588 C C . GLU A 1 74 ? -2.881 16.318 13.347 1.00 93.38 74 GLU A C 1
ATOM 590 O O . GLU A 1 74 ? -1.753 16.400 12.841 1.00 93.38 74 GLU A O 1
ATOM 595 N N . ARG A 1 75 ? -3.135 15.481 14.360 1.00 93.12 75 ARG A N 1
ATOM 596 C CA . ARG A 1 75 ? -2.125 14.584 14.931 1.00 93.12 75 ARG A CA 1
ATOM 597 C C . ARG A 1 75 ? -1.560 13.605 13.904 1.00 93.12 75 ARG A C 1
ATOM 599 O O . ARG A 1 75 ? -0.342 13.391 13.900 1.00 93.12 75 ARG A O 1
ATOM 606 N N . ILE A 1 76 ? -2.403 12.974 13.082 1.00 95.56 76 ILE A N 1
ATOM 607 C CA . ILE A 1 76 ? -1.987 11.870 12.195 1.00 95.56 76 ILE A CA 1
ATOM 608 C C . ILE A 1 76 ? -1.658 12.305 10.765 1.00 95.56 76 ILE A C 1
ATOM 610 O O . ILE A 1 76 ? -1.025 11.555 10.020 1.00 95.56 76 ILE A O 1
ATOM 614 N N . LYS A 1 77 ? -2.026 13.527 10.377 1.00 92.38 77 LYS A N 1
ATOM 615 C CA . LYS A 1 77 ? -1.821 14.097 9.037 1.00 92.38 77 LYS A CA 1
ATOM 616 C C . LYS A 1 77 ? -0.395 13.915 8.521 1.00 92.38 77 LYS A C 1
ATOM 618 O O . LYS A 1 77 ? -0.189 13.454 7.397 1.00 92.38 77 LYS A O 1
ATOM 623 N N . ARG A 1 78 ? 0.595 14.197 9.377 1.00 93.12 78 ARG A N 1
ATOM 624 C CA . ARG A 1 78 ? 2.037 14.108 9.068 1.00 93.12 78 ARG A CA 1
ATOM 625 C C . ARG A 1 78 ? 2.636 12.712 9.244 1.00 93.12 78 ARG A C 1
ATOM 627 O O . ARG A 1 78 ? 3.838 12.539 9.058 1.00 93.12 78 ARG A O 1
ATOM 634 N N . TRP A 1 79 ? 1.853 11.719 9.658 1.00 96.19 79 TRP A N 1
ATOM 635 C CA . TRP A 1 79 ? 2.382 10.375 9.862 1.00 96.19 79 TRP A CA 1
ATOM 636 C C . TRP A 1 79 ? 2.699 9.725 8.523 1.00 96.19 79 TRP A C 1
ATOM 638 O O . TRP A 1 79 ? 1.976 9.899 7.548 1.00 96.19 79 TRP A O 1
ATOM 648 N N . THR A 1 80 ? 3.780 8.961 8.478 1.00 93.44 80 THR A N 1
ATOM 649 C CA . THR A 1 80 ? 4.129 8.150 7.312 1.00 93.44 80 THR A CA 1
ATOM 650 C C . THR A 1 80 ? 3.356 6.836 7.338 1.00 93.44 80 THR A C 1
ATOM 652 O O . THR A 1 80 ? 2.936 6.391 8.410 1.00 93.44 80 THR A O 1
ATOM 655 N N . LEU A 1 81 ? 3.246 6.163 6.188 1.00 93.56 81 LEU A N 1
ATOM 656 C CA . LEU A 1 81 ? 2.694 4.806 6.099 1.00 93.56 81 LEU A CA 1
ATOM 657 C C . LEU A 1 81 ? 3.258 3.873 7.180 1.00 93.56 81 LEU A C 1
ATOM 659 O O . LEU A 1 81 ? 2.496 3.215 7.873 1.00 93.56 81 LEU A O 1
ATOM 663 N N . GLY A 1 82 ? 4.576 3.877 7.403 1.00 94.25 82 GLY A N 1
ATOM 664 C CA . GLY A 1 82 ? 5.190 3.023 8.423 1.00 94.25 82 GLY A CA 1
ATOM 665 C C . GLY A 1 82 ? 4.719 3.319 9.850 1.00 94.25 82 GLY A C 1
ATOM 666 O O . GLY A 1 82 ? 4.518 2.391 10.628 1.00 94.25 82 GLY A O 1
ATOM 667 N N . ARG A 1 83 ? 4.499 4.593 10.201 1.00 96.06 83 ARG A N 1
ATOM 668 C CA . ARG A 1 83 ? 3.963 4.955 11.521 1.00 96.06 83 ARG A CA 1
ATOM 669 C C . ARG A 1 83 ? 2.496 4.549 11.663 1.00 96.06 83 ARG A C 1
ATOM 671 O O . ARG A 1 83 ? 2.110 4.054 12.714 1.00 96.06 83 ARG A O 1
ATOM 678 N N . VAL A 1 84 ? 1.704 4.740 10.609 1.00 96.69 84 VAL A N 1
ATOM 679 C CA . VAL A 1 84 ? 0.285 4.360 10.577 1.00 96.69 84 VAL A CA 1
ATOM 680 C C . VAL A 1 84 ? 0.119 2.844 10.717 1.00 96.69 84 VAL A C 1
ATOM 682 O O . VAL A 1 84 ? -0.684 2.393 11.526 1.00 96.69 84 VAL A O 1
ATOM 685 N N . VAL A 1 85 ? 0.913 2.057 9.985 1.00 96.38 85 VAL A N 1
ATOM 686 C CA . VAL A 1 85 ? 0.894 0.585 10.051 1.00 96.38 85 VAL A CA 1
ATOM 687 C C . VAL A 1 85 ? 1.287 0.088 11.437 1.00 96.38 85 VAL A C 1
ATOM 689 O O . VAL A 1 85 ? 0.600 -0.770 11.986 1.00 96.38 85 VAL A O 1
ATOM 692 N N . LYS A 1 86 ? 2.334 0.672 12.035 1.00 96.56 86 LYS A N 1
ATOM 693 C CA . LYS A 1 86 ? 2.741 0.348 13.406 1.00 96.56 86 LYS A CA 1
ATOM 694 C C . LYS A 1 86 ? 1.601 0.575 14.403 1.00 96.56 86 LYS A C 1
ATOM 696 O O . LYS A 1 86 ? 1.276 -0.337 15.155 1.00 96.56 86 LYS A O 1
ATOM 701 N N . GLU A 1 87 ? 0.979 1.754 14.380 1.00 97.12 87 GLU A N 1
ATOM 702 C CA . GLU A 1 87 ? -0.128 2.067 15.294 1.00 97.12 87 GLU A CA 1
ATOM 703 C C . GLU A 1 87 ? -1.313 1.113 15.077 1.00 97.12 87 GLU A C 1
ATOM 705 O O . GLU A 1 87 ? -1.838 0.561 16.036 1.00 97.12 87 GLU A O 1
ATOM 710 N N . LEU A 1 88 ? -1.713 0.848 13.828 1.00 95.88 88 LEU A N 1
ATOM 711 C CA . LEU A 1 88 ? -2.796 -0.100 13.538 1.00 95.88 88 LEU A CA 1
ATOM 712 C C . LEU A 1 88 ? -2.492 -1.515 14.062 1.00 95.88 88 LEU A C 1
ATOM 714 O O . LEU A 1 88 ? -3.393 -2.190 14.562 1.00 95.88 88 LEU A O 1
ATOM 718 N N . GLY A 1 89 ? -1.232 -1.951 13.985 1.00 95.81 89 GLY A N 1
ATOM 719 C CA . GLY A 1 89 ? -0.780 -3.216 14.564 1.00 95.81 89 GLY A CA 1
ATOM 720 C C . GLY A 1 89 ? -0.891 -3.242 16.091 1.00 95.81 89 GLY A C 1
ATOM 721 O O . GLY A 1 89 ? -1.433 -4.197 16.644 1.00 95.81 89 GLY A O 1
ATOM 722 N N . GLU A 1 90 ? -0.458 -2.176 16.770 1.00 96.31 90 GLU A N 1
ATOM 723 C CA . GLU A 1 90 ? -0.580 -2.021 18.232 1.00 96.31 90 GLU A CA 1
ATOM 724 C C . GLU A 1 90 ? -2.046 -1.993 18.698 1.00 96.31 90 GLU A C 1
ATOM 726 O O . GLU A 1 90 ? -2.367 -2.431 19.801 1.00 96.31 90 GLU A O 1
ATOM 731 N N . ARG A 1 91 ? -2.962 -1.543 17.832 1.00 94.56 91 ARG A N 1
ATOM 732 C CA . ARG A 1 91 ? -4.415 -1.532 18.068 1.00 94.56 91 ARG A CA 1
ATOM 733 C C . ARG A 1 91 ? -5.117 -2.851 17.726 1.00 94.56 91 ARG A C 1
ATOM 735 O O . ARG A 1 91 ? -6.348 -2.904 17.724 1.00 94.56 91 ARG A O 1
ATOM 742 N N . GLY A 1 92 ? -4.359 -3.907 17.431 1.00 92.94 92 GLY A N 1
ATOM 743 C CA . GLY A 1 92 ? -4.888 -5.254 17.221 1.00 92.94 92 GLY A CA 1
ATOM 744 C C . GLY A 1 92 ? -5.548 -5.474 15.860 1.00 92.94 92 GLY A C 1
ATOM 745 O O . GLY A 1 92 ? -6.381 -6.372 15.727 1.00 92.94 92 GLY A O 1
ATOM 746 N N . LEU A 1 93 ? -5.211 -4.678 14.836 1.00 93.88 93 LEU A N 1
ATOM 747 C CA . LEU A 1 93 ? -5.654 -4.973 13.474 1.00 93.88 93 LEU A CA 1
ATOM 748 C C . LEU A 1 93 ? -5.085 -6.330 13.016 1.00 93.88 93 LEU A C 1
ATOM 750 O O . LEU A 1 93 ? -3.986 -6.728 13.409 1.00 93.88 93 LEU A O 1
ATOM 754 N N . ARG A 1 94 ? -5.845 -7.053 12.183 1.00 93.81 94 ARG A N 1
ATOM 755 C CA . ARG A 1 94 ? -5.481 -8.400 11.710 1.00 93.81 94 ARG A CA 1
ATOM 756 C C . ARG A 1 94 ? -4.055 -8.440 11.135 1.00 93.81 94 ARG A C 1
ATOM 758 O O . ARG A 1 94 ? -3.684 -7.619 10.294 1.00 93.81 94 ARG A O 1
ATOM 765 N N . GLN A 1 95 ? -3.265 -9.405 11.604 1.00 94.62 95 GLN A N 1
ATOM 766 C CA . GLN A 1 95 ? -1.816 -9.455 11.369 1.00 94.62 95 GLN A CA 1
ATOM 767 C C . GLN A 1 95 ? -1.432 -9.714 9.912 1.00 94.62 95 GLN A C 1
ATOM 769 O O . GLN A 1 95 ? -0.429 -9.197 9.437 1.00 94.62 95 GLN A O 1
ATOM 774 N N . ASP A 1 96 ? -2.241 -10.467 9.177 1.00 93.88 96 ASP A N 1
ATOM 775 C CA . ASP A 1 96 ? -2.039 -10.704 7.748 1.00 93.88 96 ASP A CA 1
ATOM 776 C C . ASP A 1 96 ? -2.185 -9.422 6.911 1.00 93.88 96 ASP A C 1
ATOM 778 O O . ASP A 1 96 ? -1.396 -9.186 5.998 1.00 93.88 96 ASP A O 1
ATOM 782 N N . PHE A 1 97 ? -3.131 -8.544 7.256 1.00 95.38 97 PHE A N 1
ATOM 783 C CA . PHE A 1 97 ? -3.230 -7.226 6.628 1.00 95.38 97 PHE A CA 1
ATOM 784 C C . PHE A 1 97 ? -2.067 -6.312 7.028 1.00 95.38 97 PHE A C 1
ATOM 786 O O . PHE A 1 97 ? -1.519 -5.619 6.175 1.00 95.38 97 PHE A O 1
ATOM 793 N N . ILE A 1 98 ? -1.648 -6.332 8.298 1.00 97.44 98 ILE A N 1
ATOM 794 C CA . ILE A 1 98 ? -0.465 -5.579 8.747 1.00 97.44 98 ILE A CA 1
ATOM 795 C C . ILE A 1 98 ? 0.790 -6.029 7.994 1.00 97.44 98 ILE A C 1
ATOM 797 O O . ILE A 1 98 ? 1.549 -5.183 7.526 1.00 97.44 98 ILE A O 1
ATOM 801 N N . HIS A 1 99 ? 0.973 -7.337 7.803 1.00 97.12 99 HIS A N 1
ATOM 802 C CA . HIS A 1 99 ? 2.080 -7.882 7.025 1.00 97.12 99 HIS A CA 1
ATOM 803 C C . HIS A 1 99 ? 2.071 -7.359 5.584 1.00 97.12 99 HIS A C 1
ATOM 805 O O . HIS A 1 99 ? 3.084 -6.840 5.119 1.00 97.12 99 HIS A O 1
ATOM 811 N N . LEU A 1 100 ? 0.911 -7.388 4.918 1.00 97.25 100 LEU A N 1
ATOM 812 C CA . LEU A 1 100 ? 0.741 -6.825 3.576 1.00 97.25 100 LEU A CA 1
ATOM 813 C C . LEU A 1 100 ? 1.128 -5.334 3.516 1.00 97.25 100 LEU A C 1
ATOM 815 O O . LEU A 1 100 ? 1.787 -4.893 2.573 1.00 97.25 100 LEU A O 1
ATOM 819 N N . MET A 1 101 ? 0.758 -4.544 4.530 1.00 97.94 101 MET A N 1
ATOM 820 C CA . MET A 1 101 ? 1.112 -3.121 4.575 1.00 97.94 101 MET A CA 1
ATOM 821 C C . MET A 1 101 ? 2.604 -2.878 4.854 1.00 97.94 101 MET A C 1
ATOM 823 O O . MET A 1 101 ? 3.181 -1.935 4.304 1.00 97.94 101 MET A O 1
ATOM 827 N N . GLU A 1 102 ? 3.248 -3.709 5.677 1.00 97.19 102 GLU A N 1
ATOM 828 C CA . GLU A 1 102 ? 4.702 -3.660 5.889 1.00 97.19 102 GLU A CA 1
ATOM 829 C C . GLU A 1 102 ? 5.468 -4.010 4.605 1.00 97.19 102 GLU A C 1
ATOM 831 O O . GLU A 1 102 ? 6.431 -3.319 4.258 1.00 97.19 102 GLU A O 1
ATOM 836 N N . GLU A 1 103 ? 5.003 -5.002 3.836 1.00 97.12 103 GLU A N 1
ATOM 837 C CA . GLU A 1 103 ? 5.559 -5.287 2.511 1.00 97.12 103 GLU A CA 1
ATOM 838 C C . GLU A 1 103 ? 5.403 -4.086 1.568 1.00 97.12 103 GLU A C 1
ATOM 840 O O . GLU A 1 103 ? 6.365 -3.700 0.892 1.00 97.12 103 GLU A O 1
ATOM 845 N N . LEU A 1 104 ? 4.220 -3.453 1.535 1.00 97.38 104 LEU A N 1
ATOM 846 C CA . LEU A 1 104 ? 3.969 -2.281 0.691 1.00 97.38 104 LEU A CA 1
ATOM 847 C C . LEU A 1 104 ? 4.895 -1.118 1.056 1.00 97.38 104 LEU A C 1
ATOM 849 O O . LEU A 1 104 ? 5.480 -0.488 0.173 1.00 97.38 104 LEU A O 1
ATOM 853 N N . LYS A 1 105 ? 5.066 -0.845 2.351 1.00 95.62 105 LYS A N 1
ATOM 854 C CA . LYS A 1 105 ? 6.014 0.154 2.862 1.00 95.62 105 LYS A CA 1
ATOM 855 C C . LYS A 1 105 ? 7.443 -0.161 2.414 1.00 95.62 105 LYS A C 1
ATOM 857 O O . LYS A 1 105 ? 8.123 0.734 1.908 1.00 95.62 105 LYS A O 1
ATOM 862 N N . GLY A 1 106 ? 7.891 -1.407 2.570 1.00 94.69 106 GLY A N 1
ATOM 863 C CA . GLY A 1 106 ? 9.217 -1.842 2.124 1.00 94.69 106 GLY A CA 1
ATOM 864 C C . GLY A 1 106 ? 9.412 -1.635 0.621 1.00 94.69 106 GLY A C 1
ATOM 865 O O . GLY A 1 106 ? 10.406 -1.045 0.195 1.00 94.69 106 GLY A O 1
ATOM 866 N N . SER A 1 107 ? 8.421 -2.032 -0.180 1.00 93.94 107 SER A N 1
ATOM 867 C CA . SER A 1 107 ? 8.434 -1.860 -1.633 1.00 93.94 107 SER A CA 1
ATOM 868 C C . SER A 1 107 ? 8.434 -0.387 -2.048 1.00 93.94 107 SER A C 1
ATOM 870 O O . SER A 1 107 ? 9.227 -0.014 -2.911 1.00 93.94 107 SER A O 1
ATOM 872 N N . ARG A 1 108 ? 7.616 0.467 -1.411 1.00 93.44 108 ARG A N 1
ATOM 873 C CA . ARG A 1 108 ? 7.574 1.918 -1.669 1.00 93.44 108 ARG A CA 1
ATOM 874 C C . ARG A 1 108 ? 8.933 2.557 -1.433 1.00 93.44 108 ARG A C 1
ATOM 876 O O . ARG A 1 108 ? 9.414 3.281 -2.299 1.00 93.44 108 ARG A O 1
ATOM 883 N N . ASN A 1 109 ? 9.547 2.268 -0.288 1.00 91.31 109 ASN A N 1
ATOM 884 C CA . ASN A 1 109 ? 10.857 2.810 0.053 1.00 91.31 109 ASN A CA 1
ATOM 885 C C . ASN A 1 109 ? 11.913 2.345 -0.949 1.00 91.31 109 ASN A C 1
ATOM 887 O O . ASN A 1 109 ? 12.630 3.172 -1.503 1.00 91.31 109 ASN A O 1
ATOM 891 N N . TYR A 1 110 ? 11.972 1.042 -1.231 1.00 90.94 110 TYR A N 1
ATOM 892 C CA . TYR A 1 110 ? 12.938 0.491 -2.176 1.00 90.94 110 TYR A CA 1
ATOM 893 C C . TYR A 1 110 ? 12.789 1.097 -3.578 1.00 90.94 110 TYR A C 1
ATOM 895 O O . TYR A 1 110 ? 13.769 1.577 -4.133 1.00 90.94 110 TYR A O 1
ATOM 903 N N . ILE A 1 111 ? 11.574 1.146 -4.133 1.00 90.56 111 ILE A N 1
ATOM 904 C CA . ILE A 1 111 ? 11.324 1.681 -5.482 1.00 90.56 111 ILE A CA 1
ATOM 905 C C . ILE A 1 111 ? 11.617 3.186 -5.547 1.00 90.56 111 ILE A C 1
ATOM 907 O O . ILE A 1 111 ? 12.185 3.650 -6.533 1.00 90.56 111 ILE A O 1
ATOM 911 N N . ALA A 1 112 ? 11.278 3.952 -4.505 1.00 87.69 112 ALA A N 1
ATOM 912 C CA . ALA A 1 112 ? 11.620 5.372 -4.438 1.00 87.69 112 ALA A CA 1
ATOM 913 C C . ALA A 1 112 ? 13.142 5.585 -4.403 1.00 87.69 112 ALA A C 1
ATOM 915 O O . ALA A 1 112 ? 13.662 6.410 -5.152 1.00 87.69 112 ALA A O 1
ATOM 916 N N . HIS A 1 113 ? 13.864 4.810 -3.587 1.00 84.19 113 HIS A N 1
ATOM 917 C CA . HIS A 1 113 ? 15.325 4.857 -3.540 1.00 84.19 113 HIS A CA 1
ATOM 918 C C . HIS A 1 113 ? 15.963 4.413 -4.857 1.00 84.19 113 HIS A C 1
ATOM 920 O O . HIS A 1 113 ? 16.870 5.089 -5.333 1.00 84.19 113 HIS A O 1
ATOM 926 N N . GLU A 1 114 ? 15.481 3.333 -5.475 1.00 78.56 114 GLU A N 1
ATOM 927 C CA . GLU A 1 114 ? 15.961 2.881 -6.783 1.00 78.56 114 GLU A CA 1
ATOM 928 C C . GLU A 1 114 ? 15.719 3.924 -7.860 1.00 78.56 114 GLU A C 1
ATOM 930 O O . GLU A 1 114 ? 16.588 4.122 -8.697 1.00 78.56 114 GLU A O 1
ATOM 935 N N . MET A 1 115 ? 14.578 4.614 -7.850 1.00 73.25 115 MET A N 1
ATOM 936 C CA . MET A 1 115 ? 14.331 5.681 -8.811 1.00 73.25 115 MET A CA 1
ATOM 937 C C . MET A 1 115 ? 15.266 6.870 -8.588 1.00 73.25 115 MET A C 1
ATOM 939 O O . MET A 1 115 ? 15.819 7.371 -9.556 1.00 73.25 115 MET A O 1
ATOM 943 N N . LEU A 1 116 ? 15.510 7.287 -7.343 1.00 67.50 116 LEU A N 1
ATOM 944 C CA . LEU A 1 116 ? 16.449 8.375 -7.040 1.00 67.50 116 LEU A CA 1
ATOM 945 C C . LEU A 1 116 ? 17.902 8.008 -7.383 1.00 67.50 116 LEU A C 1
ATOM 947 O O . LEU A 1 116 ? 18.631 8.822 -7.947 1.00 67.50 116 LEU A O 1
ATOM 951 N N . ALA A 1 117 ? 18.315 6.774 -7.087 1.00 66.06 117 ALA A N 1
ATOM 952 C CA . ALA A 1 117 ? 19.631 6.259 -7.451 1.00 66.06 117 ALA A CA 1
ATOM 953 C C . ALA A 1 117 ? 19.770 6.133 -8.975 1.00 66.06 117 ALA A C 1
ATOM 955 O O . ALA A 1 117 ? 20.793 6.519 -9.545 1.00 66.06 117 ALA A O 1
ATOM 956 N N . ASN A 1 118 ? 18.717 5.657 -9.646 1.00 61.69 118 ASN A N 1
ATOM 957 C CA . ASN A 1 118 ? 18.676 5.542 -11.092 1.00 61.69 118 ASN A CA 1
ATOM 958 C C . ASN A 1 118 ? 18.453 6.874 -11.798 1.00 61.69 118 ASN A C 1
ATOM 960 O O . ASN A 1 118 ? 18.791 6.932 -12.957 1.00 61.69 118 ASN A O 1
ATOM 964 N N . ASP A 1 119 ? 17.985 7.962 -11.195 1.00 57.81 119 ASP A N 1
ATOM 965 C CA . ASP A 1 119 ? 17.909 9.248 -11.912 1.00 57.81 119 ASP A CA 1
ATOM 966 C C . ASP A 1 119 ? 19.318 9.840 -12.135 1.00 57.81 119 ASP A C 1
ATOM 968 O O . ASP A 1 119 ? 19.619 10.429 -13.177 1.00 57.81 119 ASP A O 1
ATOM 972 N N . ALA A 1 120 ? 20.239 9.571 -11.200 1.00 52.62 120 ALA A N 1
ATOM 973 C CA . ALA A 1 120 ? 21.670 9.823 -11.365 1.00 52.62 120 ALA A CA 1
ATOM 974 C C . ALA A 1 120 ? 22.352 8.795 -12.298 1.00 52.62 120 ALA A C 1
ATOM 976 O O . ALA A 1 120 ? 23.264 9.155 -13.049 1.00 52.62 120 ALA A O 1
ATOM 977 N N . LEU A 1 121 ? 21.900 7.532 -12.289 1.00 45.69 121 LEU A N 1
ATOM 978 C CA . LEU A 1 121 ? 22.459 6.426 -13.088 1.00 45.69 121 LEU A CA 1
ATOM 979 C C . LEU A 1 121 ? 21.941 6.387 -14.544 1.00 45.69 121 LEU A C 1
ATOM 981 O O . LEU A 1 121 ? 22.709 6.127 -15.464 1.00 45.69 121 LEU A O 1
ATOM 985 N N . MET A 1 122 ? 20.669 6.706 -14.779 1.00 51.00 122 MET A N 1
ATOM 986 C CA . MET A 1 122 ? 19.983 6.803 -16.079 1.00 51.00 122 MET A CA 1
ATOM 987 C C . MET A 1 122 ? 20.603 7.902 -16.934 1.00 51.00 122 MET A C 1
ATOM 989 O O . MET A 1 122 ? 20.642 7.776 -18.154 1.00 51.00 122 MET A O 1
ATOM 993 N N . ARG A 1 123 ? 21.160 8.945 -16.304 1.00 52.88 123 ARG A N 1
ATOM 994 C CA . ARG A 1 123 ? 21.921 9.995 -16.993 1.00 52.88 123 ARG A CA 1
ATOM 995 C C . ARG A 1 123 ? 23.343 9.578 -17.389 1.00 52.88 123 ARG A C 1
ATOM 997 O O . ARG A 1 123 ? 23.948 10.285 -18.187 1.00 52.88 123 ARG A O 1
ATOM 1004 N N . ARG A 1 124 ? 23.907 8.488 -16.844 1.00 48.06 124 ARG A N 1
ATOM 1005 C CA . ARG A 1 124 ? 25.337 8.147 -17.025 1.00 48.06 124 ARG A CA 1
ATOM 1006 C C . ARG A 1 124 ? 25.655 6.726 -17.505 1.00 48.06 124 ARG A C 1
ATOM 1008 O O . ARG A 1 124 ? 26.722 6.546 -18.077 1.00 48.06 124 ARG A O 1
ATOM 1015 N N . LEU A 1 125 ? 24.808 5.720 -17.281 1.00 47.16 125 LEU A N 1
ATOM 1016 C CA . LEU A 1 125 ? 25.199 4.302 -17.406 1.00 47.16 125 LEU A CA 1
ATOM 1017 C C . LEU A 1 125 ? 24.060 3.374 -17.872 1.00 47.16 125 LEU A C 1
ATOM 1019 O O . LEU A 1 125 ? 23.961 2.244 -17.399 1.00 47.16 125 LEU A O 1
ATOM 1023 N N . ALA A 1 126 ? 23.183 3.809 -18.781 1.00 46.84 126 ALA A N 1
ATOM 1024 C CA . ALA A 1 126 ? 22.039 3.009 -19.239 1.00 46.84 126 ALA A CA 1
ATOM 1025 C C . ALA A 1 126 ? 22.446 1.752 -20.050 1.00 46.84 126 ALA A C 1
ATOM 1027 O O . ALA A 1 126 ? 22.287 1.680 -21.264 1.00 46.84 126 ALA A O 1
ATOM 1028 N N . GLY A 1 127 ? 22.949 0.727 -19.366 1.00 55.09 127 GLY A N 1
ATOM 1029 C CA . GLY A 1 127 ? 22.970 -0.650 -19.840 1.00 55.09 127 GLY A CA 1
ATOM 1030 C C . GLY A 1 127 ? 21.609 -1.319 -19.614 1.00 55.09 127 GLY A C 1
ATOM 1031 O O . GLY A 1 127 ? 20.885 -1.008 -18.666 1.00 55.09 127 GLY A O 1
ATOM 1032 N N . ALA A 1 128 ? 21.259 -2.289 -20.461 1.00 58.47 128 ALA A N 1
ATOM 1033 C CA . ALA A 1 128 ? 19.951 -2.959 -20.452 1.00 58.47 128 ALA A CA 1
ATOM 1034 C C . ALA A 1 128 ? 19.604 -3.701 -19.135 1.00 58.47 128 ALA A C 1
ATOM 1036 O O . ALA A 1 128 ? 18.429 -3.948 -18.854 1.00 58.47 128 ALA A O 1
ATOM 1037 N N . GLY A 1 129 ? 20.604 -4.055 -18.316 1.00 58.91 129 GLY A N 1
ATOM 1038 C CA . GLY A 1 129 ? 20.431 -4.832 -17.080 1.00 58.91 129 GLY A CA 1
ATOM 1039 C C . GLY A 1 129 ? 19.780 -4.063 -15.924 1.00 58.91 129 GLY A C 1
ATOM 1040 O O . GLY A 1 129 ? 18.834 -4.568 -15.319 1.00 58.91 129 GLY A O 1
ATOM 1041 N N . ALA A 1 130 ? 20.228 -2.832 -15.649 1.00 62.97 130 ALA A N 1
ATOM 1042 C CA . ALA A 1 130 ? 19.691 -2.002 -14.562 1.00 62.97 130 ALA A CA 1
ATOM 1043 C C . ALA A 1 130 ? 18.215 -1.639 -14.802 1.00 62.97 130 ALA A C 1
ATOM 1045 O O . ALA A 1 130 ? 17.382 -1.738 -13.901 1.00 62.97 130 ALA A O 1
ATOM 1046 N N . ASN A 1 131 ? 17.866 -1.342 -16.059 1.00 69.88 131 ASN A N 1
ATOM 1047 C CA . ASN A 1 131 ? 16.492 -1.058 -16.471 1.00 69.88 131 ASN A CA 1
ATOM 1048 C C . ASN A 1 131 ? 15.560 -2.264 -16.218 1.00 69.88 131 ASN A C 1
ATOM 1050 O O . ASN A 1 131 ? 14.449 -2.110 -15.714 1.00 69.88 131 ASN A O 1
ATOM 1054 N N . ARG A 1 132 ? 16.021 -3.497 -16.487 1.00 75.69 132 ARG A N 1
ATOM 1055 C CA . ARG A 1 132 ? 15.229 -4.718 -16.246 1.00 75.69 132 ARG A CA 1
ATOM 1056 C C . ARG A 1 132 ? 14.943 -4.951 -14.756 1.00 75.69 132 ARG A C 1
ATOM 1058 O O . ARG A 1 132 ? 13.840 -5.388 -14.424 1.00 75.69 132 ARG A O 1
ATOM 1065 N N . ILE A 1 133 ? 15.906 -4.679 -13.873 1.00 79.38 133 ILE A N 1
ATOM 1066 C CA . ILE A 1 133 ? 15.733 -4.829 -12.417 1.00 79.38 133 ILE A CA 1
ATOM 1067 C C . ILE A 1 133 ? 14.721 -3.804 -11.899 1.00 79.38 133 ILE A C 1
ATOM 1069 O O . ILE A 1 133 ? 13.741 -4.201 -11.267 1.00 79.38 133 ILE A O 1
ATOM 1073 N N . ALA A 1 134 ? 14.883 -2.530 -12.265 1.00 82.88 134 ALA A N 1
ATOM 1074 C CA . ALA A 1 134 ? 13.960 -1.464 -11.880 1.00 82.88 134 ALA A CA 1
ATOM 1075 C C . ALA A 1 134 ? 12.520 -1.769 -12.333 1.00 82.88 134 ALA A C 1
ATOM 1077 O O . ALA A 1 134 ? 11.575 -1.678 -11.547 1.00 82.88 134 ALA A O 1
ATOM 1078 N N . TRP A 1 135 ? 12.342 -2.228 -13.578 1.00 86.69 135 TRP A N 1
ATOM 1079 C CA . TRP A 1 135 ? 11.037 -2.661 -14.086 1.00 86.69 135 TRP A CA 1
ATOM 1080 C C . TRP A 1 135 ? 10.443 -3.835 -13.309 1.00 86.69 135 TRP A C 1
ATOM 1082 O O . TRP A 1 135 ? 9.240 -3.847 -13.045 1.00 86.69 135 TRP A O 1
ATOM 1092 N N . LYS A 1 136 ? 11.253 -4.837 -12.949 1.00 89.25 136 LYS A N 1
ATOM 1093 C CA . LYS A 1 136 ? 10.788 -5.998 -12.176 1.00 89.25 136 LYS A CA 1
ATOM 1094 C C . LYS A 1 136 ? 10.295 -5.567 -10.796 1.00 89.25 136 LYS A C 1
ATOM 1096 O O . LYS A 1 136 ? 9.211 -5.976 -10.380 1.00 89.25 136 LYS A O 1
ATOM 1101 N N . SER A 1 137 ? 11.068 -4.722 -10.121 1.00 91.19 137 SER A N 1
ATOM 1102 C CA . SER A 1 137 ? 10.731 -4.169 -8.810 1.00 91.19 137 SER A CA 1
ATOM 1103 C C . SER A 1 137 ? 9.454 -3.337 -8.871 1.00 91.19 137 SER A C 1
ATOM 1105 O O . SER A 1 137 ? 8.542 -3.560 -8.077 1.00 91.19 137 SER A O 1
ATOM 1107 N N . LEU A 1 138 ? 9.329 -2.466 -9.877 1.00 92.50 138 LEU A N 1
ATOM 1108 C CA . LEU A 1 138 ? 8.137 -1.649 -10.085 1.00 92.50 138 LEU A CA 1
ATOM 1109 C C . LEU A 1 138 ? 6.888 -2.492 -10.375 1.00 92.50 138 LEU A C 1
ATOM 1111 O O . LEU A 1 138 ? 5.838 -2.248 -9.789 1.00 92.50 138 LEU A O 1
ATOM 1115 N N . ARG A 1 139 ? 6.986 -3.525 -11.222 1.00 93.50 139 ARG A N 1
ATOM 1116 C CA . ARG A 1 139 ? 5.858 -4.437 -11.495 1.00 93.50 139 ARG A CA 1
ATOM 1117 C C . ARG A 1 139 ? 5.402 -5.180 -10.241 1.00 93.50 139 ARG A C 1
ATOM 1119 O O . ARG A 1 139 ? 4.200 -5.317 -10.027 1.00 93.50 139 ARG A O 1
ATOM 1126 N N . ARG A 1 140 ? 6.343 -5.625 -9.400 1.00 95.00 140 ARG A N 1
ATOM 1127 C CA . ARG A 1 140 ? 6.018 -6.228 -8.100 1.00 95.00 140 ARG A CA 1
ATOM 1128 C C . ARG A 1 140 ? 5.311 -5.222 -7.189 1.00 95.00 140 ARG A C 1
ATOM 1130 O O . ARG A 1 140 ? 4.287 -5.566 -6.611 1.00 95.00 140 ARG A O 1
ATOM 1137 N N . GLY A 1 141 ? 5.812 -3.989 -7.109 1.00 96.38 141 GLY A N 1
ATOM 1138 C CA . GLY A 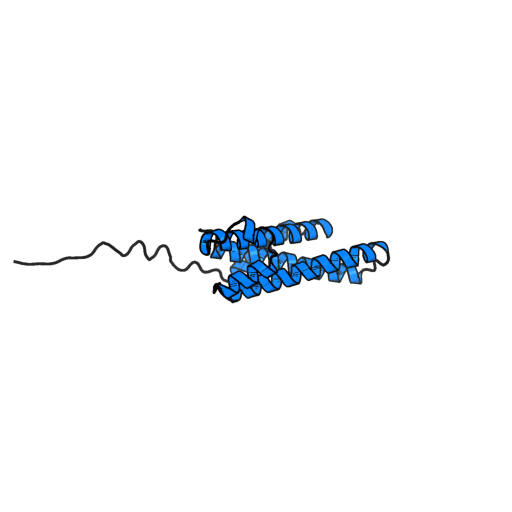1 141 ? 5.185 -2.919 -6.329 1.00 96.38 141 GLY A CA 1
ATOM 1139 C C . GLY A 1 141 ? 3.771 -2.580 -6.808 1.00 96.38 141 GLY A C 1
ATOM 1140 O O . GLY A 1 141 ? 2.863 -2.434 -5.995 1.00 96.38 141 GLY A O 1
ATOM 1141 N N . LEU A 1 142 ? 3.552 -2.525 -8.126 1.00 97.31 142 LEU A N 1
ATOM 1142 C CA . LEU A 1 142 ? 2.230 -2.311 -8.720 1.00 97.31 142 LEU A CA 1
ATOM 1143 C C . LEU A 1 142 ? 1.237 -3.418 -8.352 1.00 97.31 142 LEU A C 1
ATOM 1145 O O . LEU A 1 142 ? 0.088 -3.125 -8.032 1.00 97.31 142 LEU A O 1
ATOM 1149 N N . TYR A 1 143 ? 1.669 -4.679 -8.367 1.00 97.62 143 TYR A N 1
ATOM 1150 C CA . TYR A 1 143 ? 0.829 -5.778 -7.894 1.00 97.62 143 TYR A CA 1
ATOM 1151 C C . TYR A 1 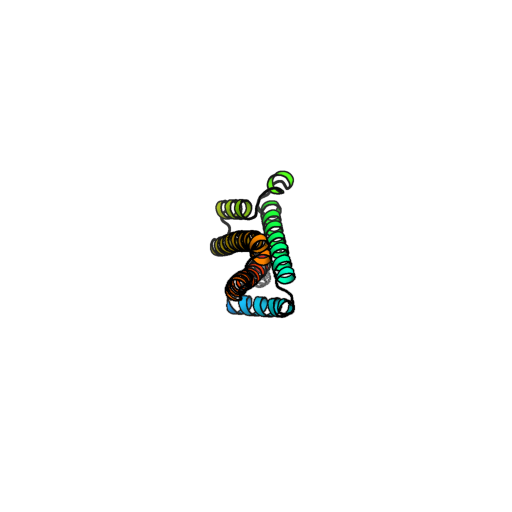143 ? 0.476 -5.608 -6.415 1.00 97.62 143 TYR A C 1
ATOM 1153 O O . TYR A 1 143 ? -0.696 -5.636 -6.049 1.00 97.62 143 TYR A O 1
ATOM 1161 N N . LEU A 1 144 ? 1.490 -5.369 -5.586 1.00 97.81 144 LEU A N 1
ATOM 1162 C CA . LEU A 1 144 ? 1.358 -5.264 -4.139 1.00 97.81 144 LEU A CA 1
ATOM 1163 C C . LEU A 1 144 ? 0.446 -4.110 -3.704 1.00 97.81 144 LEU A C 1
ATOM 1165 O O . LEU A 1 144 ? -0.368 -4.265 -2.795 1.00 97.81 144 LEU A O 1
ATOM 1169 N N . VAL A 1 145 ? 0.542 -2.952 -4.363 1.00 98.06 145 VAL A N 1
ATOM 1170 C CA . VAL A 1 145 ? -0.327 -1.811 -4.053 1.00 98.06 145 VAL A CA 1
ATOM 1171 C C . VAL A 1 145 ? -1.772 -2.059 -4.491 1.00 98.06 145 VAL A C 1
ATOM 1173 O O . VAL A 1 145 ? -2.698 -1.666 -3.788 1.00 98.06 145 VAL A O 1
ATOM 1176 N N . GLU A 1 146 ? -1.998 -2.751 -5.610 1.00 97.81 146 GLU A N 1
ATOM 1177 C CA . GLU A 1 146 ? -3.353 -3.130 -6.028 1.00 97.81 146 GLU A CA 1
ATOM 1178 C C . GLU A 1 146 ? -3.971 -4.171 -5.098 1.00 97.81 146 GLU A C 1
ATOM 1180 O O . GLU A 1 146 ? -5.138 -4.047 -4.733 1.00 97.81 146 GLU A O 1
ATOM 1185 N N . GLU A 1 147 ? -3.194 -5.170 -4.683 1.00 97.69 147 GLU A N 1
ATOM 1186 C CA . GLU A 1 147 ? -3.603 -6.142 -3.672 1.00 97.69 147 GLU A CA 1
ATOM 1187 C C . GLU A 1 147 ? -3.962 -5.446 -2.356 1.00 97.69 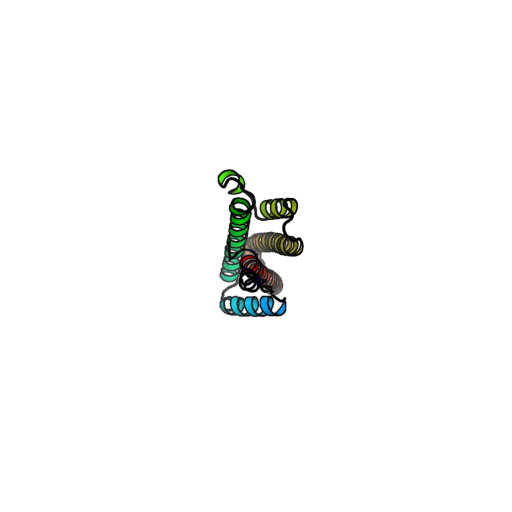147 GLU A C 1
ATOM 1189 O O . GLU A 1 147 ? -5.028 -5.699 -1.797 1.00 97.69 147 GLU A O 1
ATOM 1194 N N . SER A 1 148 ? -3.134 -4.492 -1.927 1.00 97.69 148 SER A N 1
ATOM 1195 C CA . SER A 1 148 ? -3.372 -3.676 -0.734 1.00 97.69 148 SER A CA 1
ATOM 1196 C C . SER A 1 148 ? -4.703 -2.930 -0.799 1.00 97.69 148 SER A C 1
ATOM 1198 O O . SER A 1 148 ? -5.471 -2.978 0.159 1.00 97.69 148 SER A O 1
ATOM 1200 N N . ILE A 1 149 ? -5.013 -2.296 -1.936 1.00 97.00 149 ILE A N 1
ATOM 1201 C CA . ILE A 1 149 ? -6.292 -1.602 -2.153 1.00 97.00 149 ILE A CA 1
ATOM 1202 C C . ILE A 1 149 ? -7.455 -2.598 -2.126 1.00 97.00 149 ILE A C 1
ATOM 1204 O O . ILE A 1 149 ? -8.445 -2.367 -1.444 1.00 97.00 149 ILE A O 1
ATOM 1208 N N . VAL A 1 150 ? -7.350 -3.720 -2.842 1.00 96.25 150 VAL A N 1
ATOM 1209 C CA . VAL A 1 150 ? -8.426 -4.724 -2.906 1.00 96.25 150 VAL A CA 1
ATOM 1210 C C . VAL A 1 150 ? -8.741 -5.298 -1.524 1.00 96.25 150 VAL A C 1
ATOM 1212 O O . VAL A 1 150 ? -9.912 -5.414 -1.164 1.00 96.25 150 VAL A O 1
ATOM 1215 N N . VAL A 1 151 ? -7.714 -5.650 -0.748 1.00 95.38 151 VAL A N 1
ATOM 1216 C CA . VAL A 1 151 ? -7.887 -6.191 0.605 1.00 95.38 151 VAL A CA 1
ATOM 1217 C C . VAL A 1 151 ? -8.418 -5.118 1.556 1.00 95.38 151 VAL A C 1
ATOM 1219 O O . VAL A 1 151 ? -9.321 -5.411 2.337 1.00 95.38 151 VAL A O 1
ATOM 1222 N N . HIS A 1 152 ? -7.915 -3.884 1.463 1.00 94.94 152 HIS A N 1
ATOM 1223 C CA . HIS A 1 152 ? -8.426 -2.746 2.228 1.00 94.94 152 HIS A CA 1
ATOM 1224 C C . HIS A 1 152 ? -9.920 -2.513 1.963 1.00 94.94 152 HIS A C 1
ATOM 1226 O O . HIS A 1 152 ? -10.711 -2.501 2.901 1.00 94.94 152 HIS A O 1
ATOM 1232 N N . ASP A 1 153 ? -10.327 -2.391 0.698 1.00 94.19 153 ASP A N 1
ATOM 1233 C CA . ASP A 1 153 ? -11.719 -2.123 0.315 1.00 94.19 153 ASP A CA 1
ATOM 1234 C C . ASP A 1 153 ? -12.651 -3.257 0.754 1.00 94.19 153 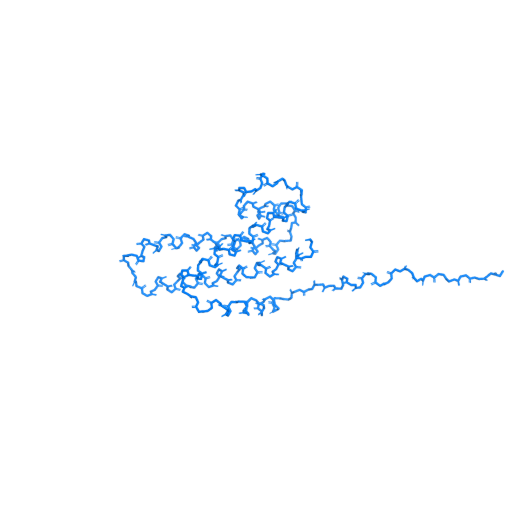ASP A C 1
ATOM 1236 O O . ASP A 1 153 ? -13.778 -3.026 1.185 1.00 94.19 153 ASP A O 1
ATOM 1240 N N . PHE A 1 154 ? -12.182 -4.501 0.672 1.00 93.38 154 PHE A N 1
ATOM 1241 C CA . PHE A 1 154 ? -12.943 -5.649 1.144 1.00 93.38 154 PHE A CA 1
ATOM 1242 C C . PHE A 1 154 ? -13.149 -5.633 2.665 1.00 93.38 154 PHE A C 1
ATOM 1244 O O . PHE A 1 154 ? -14.226 -5.991 3.141 1.00 93.38 154 PHE A O 1
ATOM 1251 N N . LEU A 1 155 ? -12.120 -5.231 3.414 1.00 91.69 155 LEU A N 1
ATOM 1252 C CA . LEU A 1 155 ? -12.140 -5.192 4.872 1.00 91.69 155 LEU A CA 1
ATOM 1253 C C . LEU A 1 155 ? -12.907 -4.002 5.446 1.00 91.69 155 LEU A C 1
ATOM 1255 O O . LEU A 1 155 ? -13.578 -4.161 6.460 1.00 91.69 155 LEU A O 1
ATOM 1259 N N . PHE A 1 156 ? -12.774 -2.831 4.824 1.00 89.50 156 PHE A N 1
ATOM 1260 C CA . PHE A 1 156 ? -13.171 -1.548 5.412 1.00 89.50 156 PHE A CA 1
ATOM 1261 C C . PHE A 1 156 ? -14.048 -0.697 4.484 1.00 89.50 156 PHE A C 1
ATOM 1263 O O . PHE A 1 156 ? -14.559 0.334 4.897 1.00 89.50 156 PHE A O 1
ATOM 1270 N N . GLY A 1 157 ? -14.273 -1.105 3.231 1.00 79.31 157 GLY A N 1
ATOM 1271 C CA . GLY A 1 157 ? -15.039 -0.328 2.244 1.00 79.31 157 GLY A CA 1
ATOM 1272 C C . GLY A 1 157 ? -16.558 -0.310 2.456 1.00 79.31 157 GLY A C 1
ATOM 1273 O O . GLY A 1 157 ? -17.284 0.114 1.561 1.00 79.31 157 GLY A O 1
ATOM 1274 N N . GLY A 1 158 ? -17.047 -0.818 3.590 1.00 66.31 158 GLY A N 1
ATOM 1275 C CA . GLY A 1 158 ? -18.458 -0.775 3.988 1.00 66.31 158 GLY A CA 1
ATOM 1276 C C . GLY A 1 158 ? -18.738 0.071 5.234 1.00 66.31 158 GLY A C 1
ATOM 1277 O O . GLY A 1 158 ? -19.868 0.016 5.709 1.00 66.31 158 GLY A O 1
ATOM 1278 N N . GLU A 1 159 ? -17.732 0.781 5.761 1.00 51.94 159 GLU A N 1
ATOM 1279 C CA . GLU A 1 159 ? -17.812 1.653 6.950 1.00 51.94 159 GLU A CA 1
ATOM 1280 C C . GLU A 1 159 ? -17.919 3.148 6.596 1.00 51.94 159 GLU A C 1
ATOM 1282 O O . GLU A 1 159 ? -17.167 3.640 5.715 1.00 51.94 159 GLU A O 1
#

Foldseek 3Di:
DDDDDDDDPDDPVVCVVPDLDQDPVNLQVQLVVVCVVVPPPDLVRLLVVLLVLLVVLLVLLLVCCCPVVVDDCVVCVPPDLVRSLVVCVVVPDDVVLSVLSVVLVVLNVVLVVLVVVVVVVVVPPDDPVSVVVSVVSSVVSSSSSSSNVVVSCSVPVVD

pLDDT: mean 82.84, std 19.31, range [37.97, 98.06]

Radius of gyration: 21.7 Å; chains: 1; bounding box: 82×41×50 Å

Sequence (159 aa):
MSDSKEFATSIDEPLKAARRSLSGRQVHAIVARRLRKLEKLSFLESFAMFMGKAQLVELGLKNLLMRKYGFDEERIKRWTLGRVVKELGERGLRQDFIHLMEELKGSRNYIAHEMLANDALMRRLAGAGANRIAWKSLRRGLYLVEESIVVHDFLFGGE

Secondary structure (DSSP, 8-state):
--------SSSSSTTTT------HHHHHHHHHHHHGGGTTS-HHHHHHHHHHHHHHHHHHHHHHHHHHH---HHHHHT--HHHHHHHHHHTT--HHHHHHHHHHHHHHHHHHHHHHHHHHHHTT---HHHHHHHHHHHHHHHHHHHHHHHHHHHHHTT-